Protein AF-A0A4Q2SE80-F1 (afdb_monomer)

Radius of gyration: 17.36 Å; Cα contacts (8 Å, |Δi|>4): 54; chains: 1; bounding box: 41×17×46 Å

Sequence (75 aa):
MTAFALDETATVIRELALVADVFALRAQEQEACRDRAQPGSAVQHRHAHSATLWRQAENSLRVRISELATAPATR

pLDDT: mean 91.14, std 13.35, range [44.12, 98.75]

Structure (mmCIF, N/CA/C/O backbone):
data_AF-A0A4Q2SE80-F1
#
_entry.id   AF-A0A4Q2SE80-F1
#
loop_
_atom_site.group_PDB
_atom_site.id
_atom_site.type_symbol
_atom_site.label_atom_id
_atom_site.label_alt_id
_atom_site.label_comp_id
_atom_site.label_asym_id
_atom_site.label_entity_id
_atom_site.label_seq_id
_atom_site.pdbx_PDB_ins_code
_atom_site.Cartn_x
_atom_site.Cartn_y
_atom_site.Cartn_z
_atom_site.occupancy
_atom_site.B_iso_or_equiv
_atom_site.auth_seq_id
_atom_site.auth_comp_id
_atom_site.auth_asym_id
_atom_site.auth_atom_id
_atom_site.pdbx_PDB_model_num
ATOM 1 N N . MET A 1 1 ? 22.400 -7.758 -27.298 1.00 57.47 1 MET A N 1
ATOM 2 C CA . MET A 1 1 ? 22.229 -7.92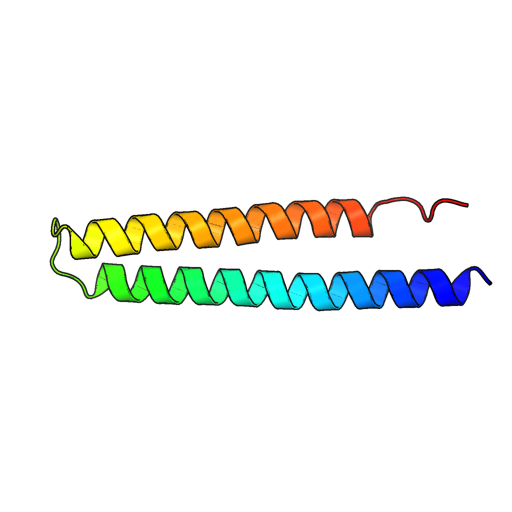5 -25.835 1.00 57.47 1 MET A CA 1
ATOM 3 C C . MET A 1 1 ? 21.297 -6.895 -25.193 1.00 57.47 1 MET A C 1
ATOM 5 O O . MET A 1 1 ? 20.824 -7.154 -24.102 1.00 57.47 1 MET A O 1
ATOM 9 N N . THR A 1 2 ? 20.968 -5.777 -25.844 1.00 59.75 2 THR A N 1
ATOM 10 C CA . THR A 1 2 ? 20.117 -4.707 -25.282 1.00 59.75 2 THR A CA 1
ATOM 11 C C . THR A 1 2 ? 18.626 -5.056 -25.178 1.00 59.75 2 THR A C 1
ATOM 13 O O . THR A 1 2 ? 17.969 -4.621 -24.243 1.00 59.75 2 THR A O 1
ATOM 16 N N . ALA A 1 3 ? 18.085 -5.872 -26.089 1.00 61.47 3 ALA A N 1
ATOM 17 C CA . ALA A 1 3 ? 16.664 -6.244 -26.075 1.00 61.47 3 ALA A CA 1
ATOM 18 C C . ALA A 1 3 ? 16.261 -7.114 -24.864 1.00 61.47 3 ALA A C 1
ATOM 20 O O . ALA A 1 3 ? 15.183 -6.920 -24.316 1.00 61.47 3 ALA A O 1
ATOM 21 N N . PHE A 1 4 ? 17.141 -8.018 -24.411 1.00 62.41 4 PHE A N 1
ATOM 22 C CA . PHE A 1 4 ? 16.894 -8.864 -23.233 1.00 62.41 4 PHE A CA 1
ATOM 23 C C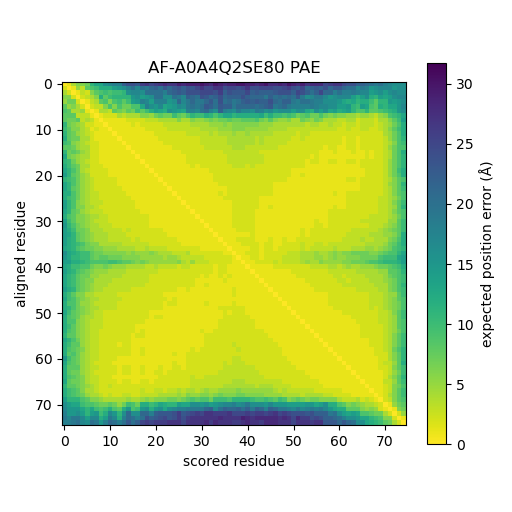 . PHE A 1 4 ? 16.856 -8.049 -21.929 1.00 62.41 4 PHE A C 1
ATOM 25 O O . PHE A 1 4 ? 15.987 -8.272 -21.096 1.00 62.41 4 PHE A O 1
ATOM 32 N N . ALA A 1 5 ? 17.735 -7.052 -21.787 1.00 63.53 5 ALA A N 1
ATOM 33 C CA . ALA A 1 5 ? 17.768 -6.178 -20.610 1.00 63.53 5 ALA A CA 1
ATOM 34 C C . ALA A 1 5 ? 16.524 -5.269 -20.498 1.00 63.53 5 ALA A C 1
ATOM 36 O O . ALA A 1 5 ? 16.061 -4.962 -19.398 1.00 63.53 5 ALA A O 1
ATOM 37 N N . LEU A 1 6 ? 15.952 -4.855 -21.636 1.00 68.00 6 LEU A N 1
ATOM 38 C CA . LEU A 1 6 ? 14.705 -4.082 -21.667 1.00 68.00 6 LEU A CA 1
ATOM 39 C C . LEU A 1 6 ? 13.495 -4.926 -21.237 1.00 68.00 6 LEU A C 1
ATOM 41 O O . LEU A 1 6 ? 12.634 -4.425 -20.516 1.00 68.00 6 LEU A O 1
ATOM 45 N N . ASP A 1 7 ? 13.441 -6.198 -21.639 1.00 77.06 7 ASP A N 1
ATOM 46 C CA . ASP A 1 7 ? 12.358 -7.116 -21.260 1.00 77.06 7 ASP A CA 1
ATOM 47 C C . ASP A 1 7 ? 12.399 -7.489 -19.766 1.00 77.06 7 ASP A C 1
ATOM 49 O O . ASP A 1 7 ? 11.367 -7.529 -19.090 1.00 77.06 7 ASP A O 1
ATOM 53 N N . GLU A 1 8 ? 13.601 -7.655 -19.210 1.00 83.75 8 GLU A N 1
ATOM 54 C CA . GLU A 1 8 ? 13.803 -7.861 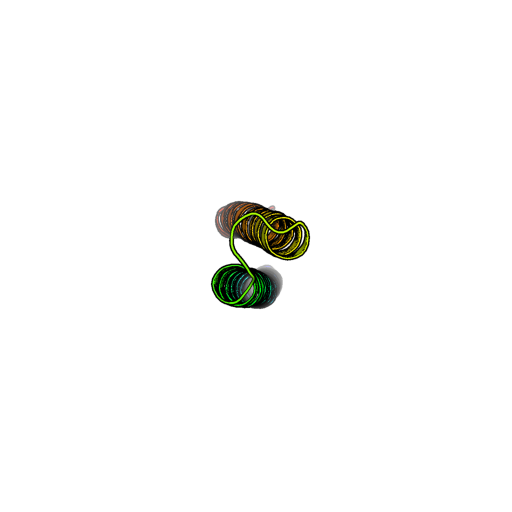-17.773 1.00 83.75 8 GLU A CA 1
ATOM 55 C C . GLU A 1 8 ? 13.356 -6.635 -16.963 1.00 83.75 8 GLU A C 1
ATOM 57 O O . GLU A 1 8 ? 12.578 -6.760 -16.017 1.00 83.75 8 GLU A O 1
ATOM 62 N N . THR A 1 9 ? 13.740 -5.429 -17.396 1.00 85.62 9 THR A N 1
ATOM 63 C CA . THR A 1 9 ? 13.309 -4.174 -16.754 1.00 85.62 9 THR A CA 1
ATOM 64 C C . THR A 1 9 ? 11.787 -4.017 -16.797 1.00 85.62 9 THR A C 1
ATOM 66 O O . THR A 1 9 ? 11.162 -3.672 -15.792 1.00 85.62 9 THR A O 1
ATOM 69 N N . ALA A 1 10 ? 11.161 -4.316 -17.940 1.00 88.56 10 ALA A N 1
ATOM 70 C CA . ALA A 1 10 ? 9.709 -4.277 -18.077 1.00 88.56 10 ALA A CA 1
ATOM 71 C C . ALA A 1 10 ? 9.013 -5.311 -17.175 1.00 88.56 10 ALA A C 1
ATOM 73 O O . ALA A 1 10 ? 7.943 -5.031 -16.635 1.00 88.56 10 ALA A O 1
ATOM 74 N N . THR A 1 11 ? 9.614 -6.488 -16.987 1.00 92.31 11 THR A N 1
ATOM 75 C CA . THR A 1 11 ? 9.113 -7.518 -16.067 1.00 92.31 11 THR A CA 1
ATOM 76 C C . THR A 1 11 ? 9.169 -7.042 -14.622 1.00 92.31 11 THR A C 1
ATOM 78 O O . THR A 1 11 ? 8.143 -7.065 -13.945 1.00 92.31 11 THR A O 1
ATOM 81 N N . VAL A 1 12 ? 10.309 -6.504 -14.185 1.00 91.94 12 VAL A N 1
ATOM 82 C CA . VAL A 1 12 ? 10.469 -5.956 -12.830 1.00 91.94 12 VAL A CA 1
ATOM 83 C C . VAL A 1 12 ? 9.473 -4.823 -12.569 1.00 91.94 12 VAL A C 1
ATOM 85 O O . VAL A 1 12 ? 8.822 -4.800 -11.527 1.00 91.94 12 VAL A O 1
ATOM 88 N N . ILE A 1 13 ? 9.279 -3.911 -13.526 1.00 94.56 13 ILE A N 1
ATOM 89 C CA . ILE A 1 13 ? 8.285 -2.831 -13.412 1.00 94.56 13 ILE A CA 1
ATOM 90 C C . ILE A 1 13 ? 6.867 -3.389 -13.222 1.00 94.56 13 ILE A C 1
ATOM 92 O O . ILE A 1 13 ? 6.124 -2.885 -12.376 1.00 94.56 13 ILE A O 1
ATOM 96 N N . ARG A 1 14 ? 6.485 -4.436 -13.967 1.00 95.56 14 ARG A N 1
ATOM 97 C CA . ARG A 1 14 ? 5.172 -5.086 -13.811 1.00 95.56 14 ARG A CA 1
ATOM 98 C C . ARG A 1 14 ? 5.014 -5.728 -12.436 1.00 95.56 14 ARG A C 1
ATOM 100 O O . ARG A 1 14 ? 3.973 -5.552 -11.810 1.00 95.56 14 ARG A O 1
ATOM 107 N N . GLU A 1 15 ? 6.027 -6.435 -11.948 1.00 96.62 15 GLU A N 1
ATOM 108 C CA . GLU A 1 15 ? 5.984 -7.063 -10.623 1.00 96.62 15 GLU A CA 1
ATOM 109 C C . GLU A 1 15 ? 5.878 -6.025 -9.501 1.00 96.62 15 GLU A C 1
ATOM 111 O O . GLU A 1 15 ? 5.046 -6.161 -8.603 1.00 96.62 15 GLU A O 1
ATOM 116 N N . LEU A 1 16 ? 6.645 -4.935 -9.582 1.00 97.25 16 LEU A N 1
ATOM 117 C CA . LEU A 1 16 ? 6.553 -3.831 -8.626 1.00 97.25 16 LEU A CA 1
ATOM 118 C C . LEU A 1 16 ? 5.172 -3.158 -8.663 1.00 97.25 16 LEU A C 1
ATOM 120 O O . LEU A 1 16 ? 4.651 -2.782 -7.612 1.00 97.25 16 LEU A O 1
ATOM 124 N N . ALA A 1 17 ? 4.554 -3.036 -9.842 1.00 97.62 17 ALA A N 1
ATOM 125 C CA . ALA A 1 17 ? 3.196 -2.510 -9.963 1.00 97.62 17 ALA A CA 1
ATOM 126 C C . ALA A 1 17 ? 2.172 -3.399 -9.238 1.00 97.62 17 ALA A C 1
ATOM 128 O O . ALA A 1 17 ? 1.345 -2.877 -8.491 1.00 97.62 17 ALA A O 1
ATOM 129 N N . LEU A 1 18 ? 2.289 -4.727 -9.357 1.00 98.25 18 LEU A N 1
ATOM 130 C CA . LEU A 1 18 ? 1.447 -5.664 -8.604 1.00 98.25 18 LEU A CA 1
ATOM 131 C C . LEU A 1 18 ? 1.629 -5.504 -7.087 1.00 98.25 18 LEU A C 1
ATOM 133 O O . LEU A 1 18 ? 0.655 -5.540 -6.339 1.00 98.25 18 LEU A O 1
ATOM 137 N N . VAL A 1 19 ? 2.859 -5.278 -6.614 1.00 98.19 19 VAL A N 1
ATOM 138 C CA . VAL A 1 19 ? 3.118 -5.008 -5.188 1.00 98.19 19 VAL A CA 1
ATOM 139 C C . VAL A 1 19 ? 2.469 -3.692 -4.740 1.00 98.19 19 VAL A C 1
ATOM 141 O O . VAL A 1 19 ? 1.880 -3.640 -3.658 1.00 98.19 19 VAL A O 1
ATOM 144 N N . ALA A 1 20 ? 2.515 -2.642 -5.565 1.00 98.38 20 ALA A N 1
ATOM 145 C CA . ALA A 1 20 ? 1.831 -1.382 -5.269 1.00 98.38 20 ALA A CA 1
ATOM 146 C C . ALA A 1 20 ? 0.308 -1.569 -5.163 1.00 98.38 20 ALA A C 1
ATOM 148 O O . ALA A 1 20 ? -0.317 -1.009 -4.262 1.00 98.38 20 ALA A O 1
ATOM 149 N N . ASP A 1 21 ? -0.280 -2.408 -6.017 1.00 98.50 21 ASP A N 1
ATOM 150 C CA . ASP A 1 21 ? -1.706 -2.742 -5.951 1.00 98.50 21 ASP A CA 1
ATOM 151 C C . ASP A 1 21 ? -2.056 -3.523 -4.674 1.00 98.50 21 ASP A C 1
ATOM 153 O O . ASP A 1 21 ? -3.093 -3.274 -4.056 1.00 98.50 21 ASP A O 1
ATOM 157 N N . VAL A 1 22 ? -1.165 -4.402 -4.202 1.00 98.62 22 VAL A N 1
ATOM 158 C CA . VAL A 1 22 ? -1.324 -5.062 -2.895 1.00 98.62 22 VAL A CA 1
ATOM 159 C C . VAL A 1 22 ? -1.308 -4.039 -1.754 1.00 98.62 22 VAL A C 1
ATOM 161 O O . VAL A 1 22 ? -2.137 -4.135 -0.849 1.00 98.62 22 VAL A O 1
ATOM 164 N N . PHE A 1 23 ? -0.422 -3.038 -1.777 1.00 98.56 23 PHE A N 1
ATOM 165 C CA . PHE A 1 23 ? -0.432 -1.968 -0.768 1.00 98.56 23 PHE A CA 1
ATOM 166 C C . PHE A 1 23 ? -1.726 -1.151 -0.809 1.00 98.56 23 PHE A C 1
ATOM 168 O O . PHE A 1 23 ? -2.295 -0.865 0.247 1.00 98.56 23 PHE A O 1
ATOM 175 N N . ALA A 1 24 ? -2.233 -0.849 -2.006 1.00 98.62 24 ALA A N 1
ATOM 176 C CA . ALA A 1 24 ? -3.516 -0.176 -2.187 1.00 98.62 24 ALA A CA 1
ATOM 177 C C . ALA A 1 24 ? -4.669 -0.983 -1.566 1.00 98.62 24 ALA A C 1
ATOM 179 O O . ALA A 1 24 ? -5.493 -0.431 -0.834 1.00 98.62 24 ALA A O 1
ATOM 180 N N . LEU A 1 25 ? -4.697 -2.300 -1.801 1.00 98.69 25 LEU A N 1
ATOM 181 C CA . LEU A 1 25 ? -5.689 -3.201 -1.217 1.00 98.69 25 LEU A CA 1
ATOM 182 C C . LEU A 1 25 ? -5.603 -3.209 0.315 1.00 98.69 25 LEU A C 1
ATOM 184 O O . LEU A 1 25 ? -6.619 -3.060 0.991 1.00 98.69 25 LEU A O 1
ATOM 188 N N . ARG A 1 26 ? -4.394 -3.313 0.881 1.00 98.56 26 ARG A N 1
ATOM 189 C CA . ARG A 1 26 ? -4.201 -3.261 2.340 1.00 98.56 26 ARG A CA 1
ATOM 190 C C . ARG A 1 26 ? -4.660 -1.936 2.937 1.00 98.56 26 ARG A C 1
ATOM 192 O O . ARG A 1 26 ? -5.266 -1.943 4.007 1.00 98.56 26 ARG A O 1
ATOM 199 N N . ALA A 1 27 ? -4.417 -0.814 2.262 1.00 98.69 27 ALA A N 1
ATOM 200 C CA . ALA A 1 27 ? -4.928 0.480 2.699 1.00 98.69 27 ALA A CA 1
ATOM 201 C C . ALA A 1 27 ? -6.463 0.480 2.767 1.00 98.69 27 ALA A C 1
ATOM 203 O O . ALA A 1 27 ? -7.022 0.841 3.802 1.00 98.69 27 ALA A O 1
ATOM 204 N N . GLN A 1 28 ? -7.130 -0.002 1.715 1.00 98.69 28 GLN A N 1
ATOM 205 C CA . GLN A 1 28 ? -8.593 -0.098 1.660 1.00 98.69 28 GLN A CA 1
ATOM 206 C C . GLN A 1 28 ? -9.162 -1.022 2.745 1.00 98.69 28 GLN A C 1
ATOM 208 O O . GLN A 1 28 ? -10.162 -0.689 3.379 1.00 98.69 28 GLN A O 1
ATOM 213 N N . GLU A 1 29 ? -8.517 -2.160 3.014 1.00 98.75 29 GLU A N 1
ATOM 214 C CA . GLU A 1 29 ? -8.909 -3.054 4.111 1.00 98.75 29 GLU A CA 1
ATOM 215 C C . GLU A 1 29 ? -8.853 -2.337 5.469 1.00 98.75 29 GLU A C 1
ATOM 217 O O . GLU A 1 29 ? -9.767 -2.477 6.285 1.00 98.75 29 GLU A O 1
ATOM 222 N N . GLN A 1 30 ? -7.809 -1.538 5.718 1.00 98.56 30 GLN A N 1
ATOM 223 C CA . GLN A 1 30 ? -7.700 -0.755 6.952 1.00 98.56 30 GLN A CA 1
ATOM 224 C C . GLN A 1 30 ? -8.725 0.383 7.015 1.00 98.56 30 GLN A C 1
ATOM 226 O O . GLN A 1 30 ? -9.302 0.608 8.077 1.00 98.56 30 GLN A O 1
ATOM 231 N N . GLU A 1 31 ? -8.995 1.067 5.902 1.00 98.44 31 GLU A N 1
ATOM 232 C CA . GLU A 1 31 ? -10.053 2.082 5.794 1.00 98.44 31 GLU A CA 1
ATOM 233 C C . GLU A 1 31 ? -11.423 1.468 6.134 1.00 98.44 31 GLU A C 1
ATOM 235 O O . GLU A 1 31 ? -12.138 1.987 6.991 1.00 98.44 31 GLU A O 1
ATOM 240 N N . ALA A 1 32 ? -11.738 0.290 5.589 1.00 98.50 32 ALA A N 1
ATOM 241 C CA . ALA A 1 32 ? -12.971 -0.428 5.901 1.00 98.50 32 ALA A CA 1
ATOM 242 C C . ALA A 1 32 ? -13.052 -0.856 7.379 1.00 98.50 32 ALA A C 1
ATOM 244 O O . ALA A 1 32 ? -14.114 -0.761 7.998 1.00 98.50 32 ALA A O 1
ATOM 245 N N . CYS A 1 33 ? -11.946 -1.316 7.975 1.00 98.19 33 CYS A N 1
ATOM 246 C CA . CYS A 1 33 ? -11.892 -1.632 9.406 1.00 98.19 33 CYS A CA 1
ATOM 247 C C . CYS A 1 33 ? -12.081 -0.386 10.284 1.00 98.19 33 CYS A C 1
ATOM 249 O O . CYS A 1 33 ? -12.811 -0.446 11.273 1.00 98.19 33 CYS A O 1
ATOM 251 N N . ARG A 1 34 ? -11.475 0.750 9.914 1.00 98.06 34 ARG A N 1
ATOM 252 C CA . ARG A 1 34 ? -11.670 2.045 10.585 1.00 98.06 34 ARG A CA 1
ATOM 253 C C . ARG A 1 34 ? -13.139 2.458 10.560 1.00 98.06 34 ARG A C 1
ATOM 255 O O . ARG A 1 34 ? -13.654 2.885 11.590 1.00 98.06 34 ARG A O 1
ATOM 262 N N . ASP A 1 35 ? -13.796 2.324 9.413 1.00 98.00 35 ASP A N 1
ATOM 263 C CA . ASP A 1 35 ? -15.179 2.775 9.220 1.00 98.00 35 ASP A CA 1
ATOM 264 C C . ASP A 1 35 ? -16.191 1.899 9.974 1.00 98.00 35 ASP A C 1
ATOM 266 O O . ASP A 1 35 ? -17.256 2.372 10.362 1.00 98.00 35 ASP A O 1
ATOM 270 N N . ARG A 1 36 ? -15.840 0.635 10.243 1.00 98.00 36 ARG A N 1
ATOM 271 C CA . ARG A 1 36 ? -16.625 -0.272 11.099 1.00 98.00 36 ARG A CA 1
ATOM 272 C C . ARG A 1 36 ? -16.351 -0.095 12.596 1.00 98.00 36 ARG A C 1
ATOM 274 O O . ARG A 1 36 ? -17.148 -0.557 13.409 1.00 98.00 36 ARG A O 1
ATOM 281 N N . ALA A 1 37 ? -15.220 0.498 12.977 1.00 97.25 37 ALA A N 1
ATOM 282 C CA . ALA A 1 37 ? -14.840 0.667 14.376 1.00 97.25 37 ALA A CA 1
ATOM 283 C C . ALA A 1 37 ? -15.628 1.803 15.047 1.00 97.25 37 ALA A C 1
ATOM 285 O O . ALA A 1 37 ? -16.019 2.776 14.405 1.00 97.25 37 ALA A O 1
ATOM 286 N N . GLN A 1 38 ? -15.801 1.709 16.370 1.00 96.06 38 GLN A N 1
ATOM 287 C CA . GLN A 1 38 ? -16.464 2.755 17.151 1.00 96.06 38 GLN A CA 1
ATOM 288 C C . GLN A 1 38 ? -15.751 4.110 16.959 1.00 96.06 38 GLN A C 1
ATOM 290 O O . GLN A 1 38 ? -14.536 4.184 17.198 1.00 96.06 38 GLN A O 1
ATOM 295 N N . PRO A 1 39 ? -16.476 5.183 16.591 1.00 96.56 39 PRO A N 1
ATOM 296 C CA . PRO A 1 39 ? -15.894 6.508 16.427 1.00 96.56 39 PRO A CA 1
ATOM 297 C C . PRO A 1 39 ? -15.170 7.018 17.679 1.00 96.56 39 PRO A C 1
ATOM 299 O O . PRO A 1 39 ? -15.669 6.873 18.794 1.00 96.56 39 PRO A O 1
ATOM 302 N N . GLY A 1 40 ? -13.982 7.596 17.493 1.00 95.56 40 GLY A N 1
ATOM 303 C CA . GLY A 1 40 ? -13.117 8.112 18.560 1.00 95.56 40 GLY A CA 1
ATOM 304 C C . GLY A 1 40 ? -12.390 7.039 19.377 1.00 95.56 40 GLY A C 1
ATOM 305 O O . GLY A 1 40 ? -11.653 7.362 20.306 1.00 95.56 40 GLY A O 1
ATOM 306 N N . SER A 1 41 ? -12.578 5.753 19.064 1.00 97.88 41 SER A N 1
ATOM 307 C CA . SER A 1 41 ? -11.881 4.679 19.771 1.00 97.88 41 SER A CA 1
ATOM 308 C C . SER A 1 41 ? -10.410 4.580 19.360 1.00 97.88 41 SER A C 1
ATOM 310 O O . SER A 1 41 ? -10.031 4.839 18.215 1.00 97.88 41 SER A O 1
ATOM 312 N N . ALA A 1 42 ? -9.568 4.094 20.274 1.00 97.94 42 ALA A N 1
ATOM 313 C CA . ALA A 1 42 ? -8.164 3.804 19.974 1.00 97.94 42 ALA A CA 1
ATOM 314 C C . ALA A 1 42 ? -8.001 2.806 18.808 1.00 97.94 42 ALA A C 1
ATOM 316 O O . ALA A 1 42 ? -7.040 2.891 18.043 1.00 97.94 42 ALA A O 1
ATOM 317 N N . VAL A 1 43 ? -8.950 1.876 18.648 1.00 9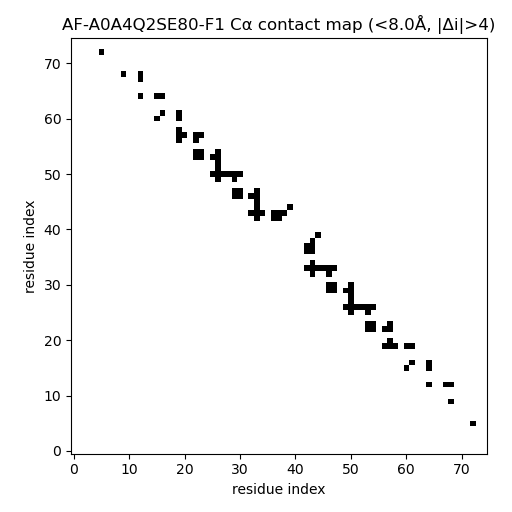7.62 43 VAL A N 1
ATOM 318 C CA . VAL A 1 43 ? -8.983 0.917 17.533 1.00 97.62 43 VAL A CA 1
ATOM 319 C C . VAL A 1 43 ? -9.237 1.634 16.207 1.00 97.62 43 VAL A C 1
ATOM 321 O O . VAL A 1 43 ? -8.506 1.398 15.246 1.00 97.62 43 VAL A O 1
ATOM 324 N N . GLN A 1 44 ? -10.197 2.565 16.162 1.00 98.31 44 GLN A N 1
ATOM 325 C CA . GLN A 1 44 ? -10.438 3.382 14.973 1.00 98.31 44 GLN A CA 1
ATOM 326 C C . GLN A 1 44 ? -9.183 4.173 14.578 1.00 98.31 44 GLN A C 1
ATOM 328 O O . GLN A 1 44 ? -8.771 4.135 13.418 1.00 98.31 44 GLN A O 1
ATOM 333 N N . HIS A 1 45 ? -8.535 4.842 15.537 1.00 98.12 45 HIS A N 1
ATOM 334 C CA . HIS A 1 45 ? -7.308 5.600 15.274 1.00 98.12 45 HIS A CA 1
ATOM 335 C C . HIS A 1 45 ? -6.162 4.715 14.774 1.00 98.12 45 HIS A C 1
ATOM 337 O O . HIS A 1 45 ? -5.424 5.121 13.878 1.00 98.12 45 HIS A O 1
ATOM 343 N N . ARG A 1 46 ? -6.036 3.487 15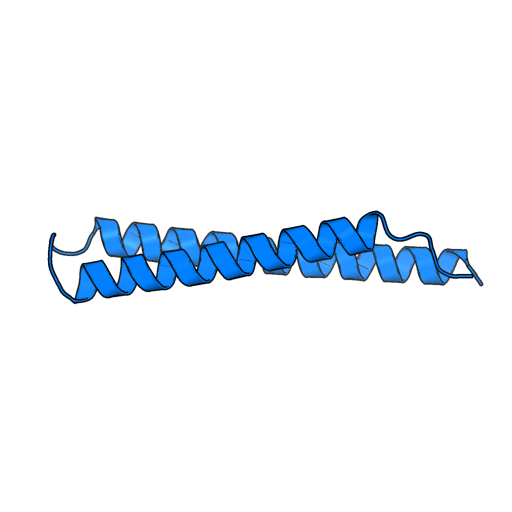.295 1.00 98.44 46 ARG A N 1
ATOM 344 C CA . ARG A 1 46 ? -5.037 2.522 14.821 1.00 98.44 46 ARG A CA 1
ATOM 345 C C . ARG A 1 46 ? -5.263 2.152 13.359 1.00 98.44 46 ARG A C 1
ATOM 347 O O . ARG A 1 46 ? -4.323 2.237 12.579 1.00 98.44 46 ARG A O 1
ATOM 354 N N . HIS A 1 47 ? -6.489 1.793 12.980 1.00 98.44 47 HIS A N 1
ATOM 355 C CA . HIS A 1 47 ? -6.805 1.472 11.587 1.00 98.44 47 HIS A CA 1
ATOM 356 C C . HIS A 1 47 ? -6.611 2.678 10.663 1.00 98.44 47 HIS A C 1
ATOM 358 O O . HIS A 1 47 ? -6.041 2.531 9.585 1.00 98.44 47 HIS A O 1
ATOM 364 N N . ALA A 1 48 ? -6.988 3.884 11.104 1.00 98.31 48 ALA A N 1
ATOM 365 C CA . ALA A 1 48 ? -6.725 5.114 10.358 1.00 98.31 48 ALA A CA 1
ATOM 366 C C . ALA A 1 48 ? -5.221 5.346 10.136 1.00 98.31 48 ALA A C 1
ATOM 368 O O . ALA A 1 48 ? -4.798 5.677 9.031 1.00 98.31 48 ALA A O 1
ATOM 369 N N . HIS A 1 49 ? -4.401 5.138 11.168 1.00 98.50 49 HIS A N 1
ATOM 370 C CA . HIS A 1 49 ? -2.953 5.265 11.056 1.00 98.50 49 HIS A CA 1
ATOM 371 C C . HIS A 1 49 ? -2.357 4.204 10.120 1.00 98.50 49 HIS A C 1
ATOM 373 O O . HIS A 1 49 ? -1.584 4.540 9.226 1.00 98.50 49 HIS A O 1
ATOM 379 N N . SER A 1 50 ? -2.756 2.938 10.268 1.00 98.38 50 SER A N 1
ATOM 380 C CA . SER A 1 50 ? -2.307 1.855 9.389 1.00 98.38 50 SER A CA 1
ATOM 381 C C . SER A 1 50 ? -2.698 2.089 7.927 1.00 98.38 50 SER A C 1
ATOM 383 O O . SER A 1 50 ? -1.869 1.865 7.050 1.00 98.38 50 SER A O 1
ATOM 385 N N . ALA A 1 51 ? -3.911 2.581 7.653 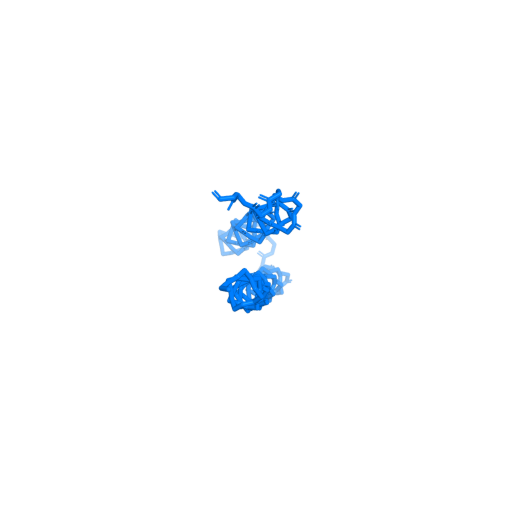1.00 98.56 51 ALA A N 1
ATOM 386 C CA . ALA A 1 51 ? -4.332 2.965 6.305 1.00 98.56 51 ALA A CA 1
ATOM 387 C C . ALA A 1 51 ? -3.389 4.013 5.695 1.00 98.56 51 ALA A C 1
ATOM 389 O O . ALA A 1 51 ? -2.907 3.835 4.577 1.00 98.56 51 ALA A O 1
ATOM 390 N N . THR A 1 52 ? -3.055 5.061 6.456 1.00 98.62 52 THR A N 1
ATOM 391 C CA . THR A 1 52 ? -2.111 6.100 6.020 1.00 98.62 52 THR A CA 1
ATOM 392 C C . THR A 1 52 ? -0.744 5.521 5.662 1.00 98.62 52 THR A C 1
ATOM 394 O O . THR A 1 52 ? -0.194 5.878 4.622 1.00 98.62 52 THR A O 1
ATOM 397 N N . LEU A 1 53 ? -0.203 4.604 6.471 1.00 98.69 53 LEU A N 1
ATOM 398 C CA . LEU A 1 53 ? 1.093 3.976 6.189 1.00 98.69 53 LEU A CA 1
ATOM 399 C C . LEU A 1 53 ? 1.066 3.151 4.895 1.00 98.69 53 LEU A C 1
ATOM 401 O O . LEU A 1 53 ? 1.987 3.255 4.086 1.00 98.69 53 LEU A O 1
ATOM 405 N N . TRP A 1 54 ? -0.003 2.385 4.657 1.00 98.56 54 TRP A N 1
ATOM 406 C CA . TRP A 1 54 ? -0.153 1.623 3.414 1.00 98.56 54 TRP A CA 1
ATOM 407 C C . TRP A 1 54 ? -0.278 2.529 2.184 1.00 98.56 54 TRP A C 1
ATOM 409 O O . TRP A 1 54 ? 0.378 2.268 1.179 1.00 98.56 54 TRP A O 1
ATOM 419 N N . ARG A 1 55 ? -1.028 3.638 2.275 1.00 98.50 55 ARG A N 1
ATOM 420 C CA . ARG A 1 55 ? -1.106 4.646 1.199 1.00 98.50 55 ARG A CA 1
ATOM 421 C C . ARG A 1 55 ? 0.239 5.312 0.926 1.00 98.50 55 ARG A C 1
ATOM 423 O O . ARG A 1 55 ? 0.591 5.547 -0.225 1.00 98.50 55 ARG A O 1
ATOM 430 N N . GLN A 1 56 ? 1.005 5.623 1.969 1.00 98.69 56 GLN A N 1
ATOM 431 C CA . GLN A 1 56 ? 2.344 6.191 1.812 1.00 98.69 56 GLN A CA 1
ATOM 432 C C . GLN A 1 56 ? 3.297 5.204 1.130 1.00 98.69 56 GLN A C 1
ATOM 434 O O . GLN A 1 56 ? 4.029 5.602 0.223 1.00 98.69 56 GLN A O 1
ATOM 439 N N . ALA A 1 57 ? 3.259 3.928 1.521 1.00 98.44 57 ALA A N 1
ATOM 440 C CA . ALA A 1 57 ? 4.044 2.875 0.885 1.00 98.44 57 ALA A CA 1
ATOM 441 C C . ALA A 1 57 ? 3.655 2.686 -0.592 1.00 98.44 57 ALA A C 1
ATOM 443 O O . ALA A 1 57 ? 4.539 2.655 -1.447 1.00 98.44 57 ALA A O 1
ATOM 444 N N . GLU A 1 58 ? 2.352 2.635 -0.897 1.00 98.56 58 GLU A N 1
ATOM 445 C CA . GLU A 1 58 ? 1.823 2.604 -2.267 1.00 98.56 58 GLU A CA 1
ATOM 446 C C . GLU A 1 58 ? 2.370 3.776 -3.092 1.00 98.56 58 GLU A C 1
ATOM 448 O O . GLU A 1 58 ? 3.005 3.566 -4.125 1.00 98.56 58 GLU A O 1
ATOM 453 N N . ASN A 1 59 ? 2.157 5.010 -2.628 1.00 98.44 59 ASN A N 1
ATOM 454 C CA . ASN A 1 59 ? 2.540 6.213 -3.364 1.00 98.44 59 ASN A CA 1
ATOM 455 C C . ASN A 1 59 ? 4.051 6.283 -3.596 1.00 98.44 59 ASN A C 1
ATOM 457 O O . ASN A 1 59 ? 4.489 6.571 -4.708 1.00 98.44 59 ASN A O 1
ATOM 461 N N . SER A 1 60 ? 4.846 5.984 -2.567 1.00 98.50 60 SER A N 1
ATOM 462 C CA . SER A 1 60 ? 6.306 5.948 -2.676 1.00 98.50 60 SER A CA 1
ATOM 463 C C . SER A 1 60 ? 6.755 4.944 -3.740 1.00 98.50 60 SER A C 1
ATOM 465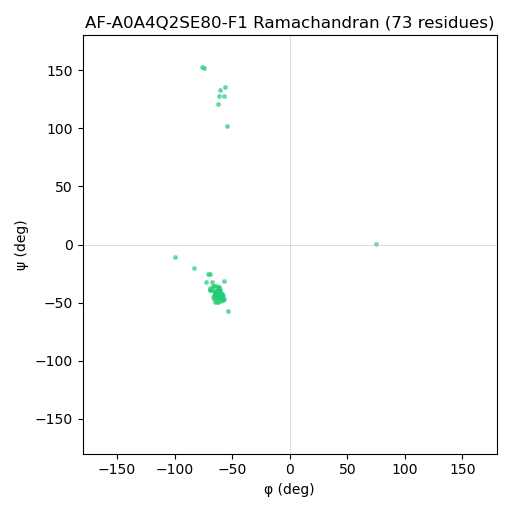 O O . SER A 1 60 ? 7.558 5.276 -4.613 1.00 98.50 60 SER A O 1
ATOM 467 N N . LEU A 1 61 ? 6.176 3.739 -3.735 1.00 98.12 61 LEU A N 1
ATOM 468 C CA . LEU A 1 61 ? 6.500 2.710 -4.715 1.00 98.12 61 LEU A CA 1
ATOM 469 C C . LEU A 1 61 ? 6.072 3.114 -6.133 1.00 98.12 61 LEU A C 1
ATOM 471 O O . LEU A 1 61 ? 6.865 2.979 -7.062 1.00 98.12 61 LEU A O 1
ATOM 475 N N . ARG A 1 62 ? 4.872 3.679 -6.316 1.00 98.19 62 ARG A N 1
ATOM 476 C CA . ARG A 1 62 ? 4.404 4.159 -7.631 1.00 98.19 62 ARG A CA 1
ATOM 477 C C . ARG A 1 62 ? 5.284 5.274 -8.201 1.00 98.19 62 ARG A C 1
ATOM 479 O O . ARG A 1 62 ? 5.535 5.291 -9.409 1.00 98.19 62 ARG A O 1
ATOM 486 N N . VAL A 1 63 ? 5.791 6.169 -7.352 1.00 97.94 63 VAL A N 1
ATOM 487 C CA . VAL A 1 63 ? 6.759 7.197 -7.765 1.00 97.94 63 VAL A CA 1
ATOM 488 C C . VAL A 1 63 ? 8.049 6.542 -8.255 1.00 97.94 63 VAL A C 1
ATOM 490 O O . VAL A 1 63 ? 8.475 6.818 -9.374 1.00 97.94 63 VAL A O 1
ATOM 493 N N . ARG A 1 64 ? 8.624 5.605 -7.489 1.00 96.44 64 ARG A N 1
ATOM 494 C CA . ARG A 1 64 ? 9.847 4.888 -7.898 1.00 96.44 64 ARG A CA 1
ATOM 495 C C . ARG A 1 64 ? 9.665 4.069 -9.174 1.00 96.44 64 ARG A C 1
ATOM 497 O O . ARG A 1 64 ? 10.560 4.055 -10.012 1.00 96.44 64 ARG A O 1
ATOM 504 N N . ILE A 1 65 ? 8.510 3.430 -9.360 1.00 95.62 65 ILE A N 1
ATOM 505 C CA . ILE A 1 65 ? 8.176 2.728 -10.608 1.00 95.62 65 ILE A CA 1
ATOM 506 C C . ILE A 1 65 ? 8.158 3.703 -11.789 1.00 95.62 65 ILE A C 1
ATOM 508 O O . ILE A 1 65 ? 8.700 3.391 -12.846 1.00 95.62 65 ILE A O 1
ATOM 512 N N . SER A 1 66 ? 7.568 4.887 -11.613 1.00 94.50 66 SER A N 1
ATOM 513 C CA . SER A 1 66 ? 7.514 5.909 -12.667 1.00 94.50 66 SER A CA 1
ATOM 514 C C . SER A 1 66 ? 8.910 6.429 -13.025 1.00 94.50 66 SER A C 1
ATOM 516 O O . SER A 1 66 ? 9.228 6.589 -14.204 1.00 94.50 66 SER A O 1
ATOM 518 N N . GLU A 1 67 ? 9.770 6.642 -12.026 1.00 92.44 67 GLU A N 1
ATOM 519 C CA . GLU A 1 67 ? 11.183 6.986 -12.230 1.00 92.44 67 GLU A CA 1
ATOM 520 C C . GLU A 1 67 ? 11.925 5.882 -13.002 1.00 92.44 67 GLU A C 1
ATOM 522 O O . GLU A 1 67 ? 12.617 6.174 -13.972 1.00 92.44 67 GLU A O 1
ATOM 527 N N . LEU A 1 68 ? 11.734 4.610 -12.636 1.00 90.38 68 LEU A N 1
ATOM 528 C CA . LEU A 1 68 ? 12.336 3.464 -13.332 1.00 90.38 68 LEU A CA 1
ATOM 529 C C . LEU A 1 68 ? 11.847 3.328 -14.780 1.00 90.38 68 LEU A C 1
ATOM 531 O O . LEU A 1 68 ? 12.643 3.044 -15.669 1.00 90.38 68 LEU A O 1
ATOM 535 N N . ALA A 1 69 ? 10.558 3.554 -15.032 1.00 88.50 69 ALA A N 1
ATOM 536 C CA . ALA A 1 69 ? 9.969 3.465 -16.36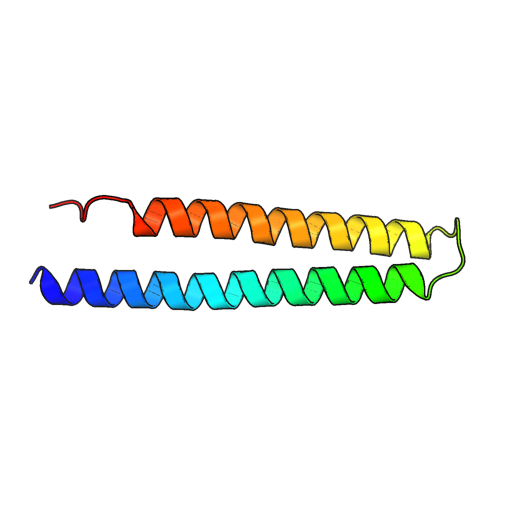8 1.00 88.50 69 ALA A CA 1
ATOM 537 C C . ALA A 1 69 ? 10.434 4.588 -17.310 1.00 88.50 69 ALA A C 1
ATOM 539 O O . ALA A 1 69 ? 10.408 4.423 -18.528 1.00 88.50 69 ALA A O 1
ATOM 540 N N . THR A 1 70 ? 10.831 5.735 -16.753 1.00 86.31 70 THR A N 1
ATOM 541 C CA . THR A 1 70 ? 11.300 6.906 -17.510 1.00 86.31 70 THR A CA 1
ATOM 542 C C . THR A 1 70 ? 12.820 7.017 -17.557 1.00 86.31 70 THR A C 1
ATOM 544 O O . THR A 1 70 ? 13.349 7.810 -18.341 1.00 86.31 70 THR A O 1
ATOM 547 N N . ALA A 1 71 ? 13.531 6.219 -16.756 1.00 77.62 71 ALA A N 1
ATOM 548 C CA . ALA A 1 71 ? 14.979 6.175 -16.764 1.00 77.62 71 ALA A CA 1
ATOM 549 C C . ALA A 1 71 ? 15.476 5.728 -18.152 1.00 77.62 71 ALA A C 1
ATOM 551 O O . ALA A 1 71 ? 15.029 4.702 -18.674 1.00 77.62 71 ALA A O 1
ATOM 552 N N . PRO A 1 72 ? 16.399 6.477 -18.782 1.00 62.75 72 PRO A N 1
ATOM 553 C CA . PRO A 1 72 ? 17.010 6.024 -20.019 1.00 62.75 72 PRO A CA 1
ATOM 554 C C . PRO A 1 72 ? 17.739 4.711 -19.739 1.00 62.75 72 PRO A C 1
ATOM 556 O O . PRO A 1 72 ? 18.475 4.627 -18.758 1.00 62.75 72 PRO A O 1
ATOM 559 N N . ALA A 1 73 ? 17.542 3.704 -20.597 1.00 60.22 73 ALA A N 1
ATOM 560 C CA . ALA A 1 73 ? 18.280 2.448 -20.527 1.00 60.22 73 ALA A CA 1
ATOM 561 C C . ALA A 1 73 ? 19.778 2.771 -20.543 1.00 60.22 73 ALA A C 1
ATOM 563 O O . ALA A 1 73 ? 20.330 3.164 -21.575 1.00 60.22 73 ALA A O 1
ATOM 564 N N . THR A 1 74 ? 20.408 2.718 -19.374 1.00 55.75 74 THR A N 1
ATOM 565 C CA . THR A 1 74 ? 21.808 3.084 -19.215 1.00 55.75 74 THR A CA 1
ATOM 566 C C . THR A 1 74 ? 22.631 2.125 -20.075 1.00 55.75 74 THR A C 1
ATOM 568 O O . THR A 1 74 ? 22.490 0.909 -19.950 1.00 55.75 74 THR A O 1
ATOM 571 N N . ARG A 1 75 ? 23.388 2.707 -21.015 1.00 44.12 75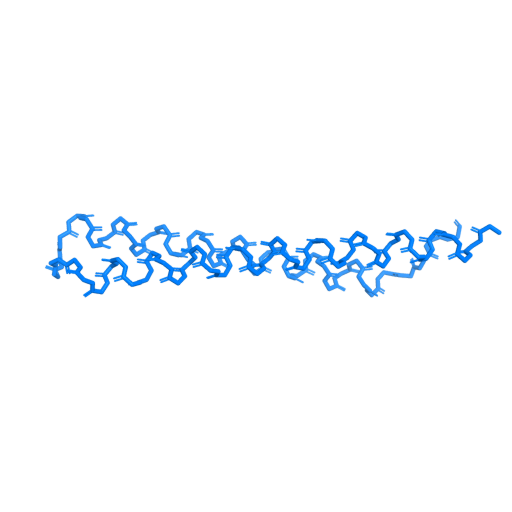 ARG A N 1
ATOM 572 C CA . ARG A 1 75 ? 24.257 2.032 -21.992 1.00 44.12 75 ARG A CA 1
ATOM 573 C C . ARG A 1 75 ? 25.300 1.133 -21.347 1.00 44.12 75 ARG A C 1
ATOM 575 O O . ARG A 1 75 ? 25.850 1.556 -20.307 1.00 44.12 75 ARG A O 1
#

Secondary structure (DSSP, 8-state):
-HHHHHHHHHHHHHHHHHHHHHHHHHHHHHHHHHHHSPTT-HHHHHHHHHHHHHHHHHHHHHHHHHHHHHS----

Solvent-accessible surface area (backbone atoms only — not comparable to full-atom values): 4007 Å² total; per-residue (Å²): 121,69,70,62,57,52,53,52,52,53,48,52,50,53,54,52,49,54,52,30,51,51,27,47,50,52,15,50,54,24,46,54,51,22,73,71,34,61,87,93,33,73,64,20,54,48,24,50,50,52,17,51,52,26,46,51,53,20,51,54,46,52,50,53,48,52,52,61,74,67,49,74,83,81,127

Mean predicted aligned error: 5.26 Å

Foldseek 3Di:
DLVVVVVVLVVVLVVLLVVLVVLVVQLVVLVVQLVPDDPPDPSNVVSVVSSVVSVVVSVVSVVVSVVSVPDDPDD

Nearest PDB structures (foldseek):
  6jqa-assembly1_B  TM=9.130E-01  e=2.744E+00  Onion yellows phytoplasma OY-W
  6jqa-assembly1_A  TM=8.675E-01  e=3.329E+00  Onion yellows phytoplasma OY-W
  6jqa-assembly1_D  TM=8.311E-01  e=3.551E+00  Onion yellows phytoplasma OY-W
  5wkq-assembly1_A  TM=5.690E-01  e=7.696E+00  Shigella flexneri

Organism: NCBI:txid252230